Protein AF-A0A975INL5-F1 (afdb_monomer_lite)

Organism: NCBI:txid2781962

Secondary structure (DSSP, 8-state):
--SHHHHHHHHHHHHHHHHTT---GGGSHHHHHHHHHHTSTT-HHHHHHHHHHHHHHHTPPPPPHHHHHHHHHHHHH-TTS-TTTSTT-S--------HHHHHHHHHHHHHHHHHHHHHHHHHHHHHHHHHHHHHHT-

Foldseek 3Di:
DDCVLLLLLLLLLLLLLVLVPPPDPCSPNVNSVCCCVPPVVQQLLVSLVSSQVSCVSVVHDRQDPLLSVLSRVVCVQCVPVCLVVDPPSGPPDDDPDPVVVSVVSVVSSVVSSVVSSVVSVVSSVVSVVVVVVVVVVD

pLDDT: mean 85.45, std 9.79, range [49.81, 96.0]

Sequence (138 aa):
MSEEPVKAAIHEGAAARRERGDGDPGLAYATVEASLKKKLRHDMASLLELLNEHLDALGGEKLSDRTQLVLGLVSETDPSGNGFRFPGQLPNVHVSVDFTRLAADLDSAYVELAGATDYLDALCDMERDRRAEQESWM

Structure (mmCIF, N/CA/C/O backbone):
data_AF-A0A975INL5-F1
#
_entry.id   AF-A0A975INL5-F1
#
loop_
_atom_site.group_PDB
_atom_site.id
_atom_site.type_symbol
_atom_site.label_atom_id
_atom_site.label_alt_id
_atom_site.label_comp_id
_atom_site.label_asym_id
_atom_site.label_entity_id
_atom_site.label_seq_id
_atom_site.pdbx_PDB_ins_code
_atom_site.Cartn_x
_atom_site.Cartn_y
_atom_site.Cartn_z
_atom_site.occupancy
_atom_site.B_iso_or_equiv
_atom_site.auth_seq_id
_atom_site.auth_comp_id
_atom_site.auth_asym_id
_atom_site.auth_atom_id
_atom_site.pdbx_PDB_model_num
ATOM 1 N N . MET A 1 1 ? -1.899 0.794 15.234 1.00 56.94 1 MET A N 1
ATOM 2 C CA . MET A 1 1 ? -1.016 0.154 14.232 1.00 56.94 1 MET A CA 1
ATOM 3 C C . MET A 1 1 ? -0.180 1.264 13.605 1.00 56.94 1 MET A C 1
ATOM 5 O O . MET A 1 1 ? -0.718 2.352 13.468 1.00 56.94 1 MET A O 1
ATOM 9 N N . SER A 1 2 ? 1.116 1.067 13.344 1.00 67.12 2 SER A N 1
ATOM 10 C CA . SER A 1 2 ? 1.937 2.120 12.717 1.00 67.12 2 SER A CA 1
ATOM 11 C C . SER A 1 2 ? 1.630 2.192 11.219 1.00 67.12 2 SER A C 1
ATOM 13 O O . SER A 1 2 ? 1.425 1.148 10.612 1.00 67.12 2 SER A O 1
ATOM 15 N N . GLU A 1 3 ? 1.616 3.386 10.628 1.00 79.81 3 GLU A N 1
ATOM 16 C CA . GLU A 1 3 ? 1.512 3.584 9.169 1.00 79.81 3 GLU A CA 1
ATOM 17 C C . GLU A 1 3 ? 2.831 3.273 8.443 1.00 79.81 3 GLU A C 1
ATOM 19 O O . GLU A 1 3 ? 2.848 3.108 7.226 1.00 79.81 3 GLU A O 1
ATOM 24 N N . GLU A 1 4 ? 3.944 3.206 9.182 1.00 81.88 4 GLU A N 1
ATOM 25 C CA . GLU A 1 4 ? 5.291 2.998 8.634 1.00 81.88 4 GLU A CA 1
ATOM 26 C C . GLU A 1 4 ? 5.418 1.750 7.740 1.00 81.88 4 GLU A C 1
ATOM 28 O O . GLU A 1 4 ? 5.988 1.880 6.660 1.00 81.88 4 GLU A O 1
ATOM 33 N N . PRO A 1 5 ? 4.856 0.573 8.089 1.00 84.19 5 PRO A N 1
ATOM 34 C CA . PRO A 1 5 ? 4.922 -0.599 7.215 1.00 84.19 5 PRO A CA 1
ATOM 35 C C . PRO A 1 5 ? 4.209 -0.384 5.874 1.00 84.19 5 PRO A C 1
ATOM 37 O O . PRO A 1 5 ? 4.725 -0.781 4.837 1.00 84.19 5 PRO A O 1
ATOM 40 N N . VAL A 1 6 ? 3.061 0.307 5.870 1.00 89.00 6 VAL A N 1
ATOM 41 C CA . VAL A 1 6 ? 2.315 0.612 4.635 1.00 89.00 6 VAL A CA 1
ATOM 42 C C . VAL A 1 6 ? 3.113 1.584 3.764 1.00 89.00 6 VAL A C 1
ATOM 44 O O . VAL A 1 6 ? 3.224 1.394 2.556 1.00 89.00 6 VAL A O 1
ATOM 47 N N . LYS A 1 7 ? 3.724 2.605 4.376 1.00 91.25 7 LYS A N 1
ATOM 48 C CA . LYS A 1 7 ? 4.592 3.567 3.677 1.00 91.25 7 LYS A CA 1
ATOM 49 C C . LYS A 1 7 ? 5.822 2.886 3.074 1.00 91.25 7 LYS A C 1
ATOM 51 O O . LYS A 1 7 ? 6.177 3.190 1.938 1.00 91.25 7 LYS A O 1
ATOM 56 N N . ALA A 1 8 ? 6.435 1.948 3.796 1.00 89.88 8 ALA A N 1
ATOM 57 C CA . ALA A 1 8 ? 7.537 1.138 3.285 1.00 89.88 8 ALA A CA 1
ATOM 58 C C . ALA A 1 8 ? 7.097 0.278 2.087 1.00 89.88 8 ALA A C 1
ATOM 60 O O . ALA A 1 8 ? 7.728 0.339 1.036 1.00 89.88 8 ALA A O 1
ATOM 61 N N . ALA A 1 9 ? 5.961 -0.419 2.188 1.00 92.00 9 ALA A N 1
ATOM 62 C CA . ALA A 1 9 ? 5.418 -1.214 1.086 1.00 92.00 9 ALA A CA 1
ATOM 63 C C . ALA A 1 9 ? 5.121 -0.366 -0.169 1.00 92.00 9 ALA A C 1
ATOM 65 O O . ALA A 1 9 ? 5.403 -0.788 -1.287 1.00 92.00 9 ALA A O 1
ATOM 66 N N . ILE A 1 10 ? 4.619 0.865 -0.006 1.00 94.75 10 ILE A N 1
ATOM 67 C CA . ILE A 1 10 ? 4.424 1.807 -1.124 1.00 94.75 10 ILE A CA 1
ATOM 68 C C . ILE A 1 10 ? 5.760 2.162 -1.795 1.00 94.75 10 ILE A C 1
ATOM 70 O O . ILE A 1 10 ? 5.836 2.223 -3.023 1.00 94.75 10 ILE A O 1
ATOM 74 N N . HIS A 1 11 ? 6.823 2.380 -1.015 1.00 94.25 11 HIS A N 1
ATOM 75 C CA . HIS A 1 11 ? 8.153 2.632 -1.571 1.00 94.25 11 HIS A CA 1
ATOM 76 C C . HIS A 1 11 ? 8.666 1.457 -2.404 1.00 94.25 11 HIS A C 1
ATOM 78 O O . HIS A 1 11 ? 9.142 1.677 -3.520 1.00 94.25 11 HIS A O 1
ATOM 84 N N . GLU A 1 12 ? 8.527 0.234 -1.898 1.00 92.81 12 GLU A N 1
ATOM 85 C CA . GLU A 1 12 ? 8.968 -0.969 -2.608 1.00 92.81 12 GLU A CA 1
ATOM 86 C C . GLU A 1 12 ? 8.125 -1.227 -3.859 1.00 92.81 12 GLU A C 1
ATOM 88 O O . GLU A 1 12 ? 8.667 -1.473 -4.936 1.00 92.81 12 GLU A O 1
ATOM 93 N N . GLY A 1 13 ? 6.806 -1.032 -3.785 1.00 93.88 13 GLY A N 1
ATOM 94 C CA . GLY A 1 13 ? 5.928 -1.116 -4.952 1.00 93.88 13 GLY A CA 1
ATOM 95 C C . GLY A 1 13 ? 6.266 -0.089 -6.036 1.00 93.88 13 GLY A C 1
ATOM 96 O O . GLY A 1 13 ? 6.264 -0.407 -7.229 1.00 93.88 13 GLY A O 1
ATOM 97 N N . ALA A 1 14 ? 6.606 1.145 -5.657 1.00 95.38 14 ALA A N 1
ATOM 98 C CA . ALA A 1 14 ? 7.062 2.153 -6.608 1.00 95.38 14 ALA A CA 1
ATOM 99 C C . ALA A 1 14 ? 8.423 1.794 -7.228 1.00 95.38 14 ALA A C 1
ATOM 101 O O . ALA A 1 14 ? 8.607 1.962 -8.437 1.00 95.38 14 ALA A O 1
ATOM 102 N N . ALA A 1 15 ? 9.359 1.275 -6.430 1.00 93.00 15 ALA A N 1
ATOM 103 C CA . ALA A 1 15 ? 10.665 0.830 -6.906 1.00 93.00 15 ALA A CA 1
ATOM 104 C C . ALA A 1 15 ? 10.538 -0.340 -7.895 1.00 93.00 15 ALA A C 1
ATOM 106 O O . ALA A 1 15 ? 11.040 -0.242 -9.016 1.00 93.00 15 ALA A O 1
ATOM 107 N N . ALA A 1 16 ? 9.786 -1.384 -7.544 1.00 91.69 16 ALA A N 1
ATOM 108 C CA . ALA A 1 16 ? 9.565 -2.551 -8.395 1.00 91.69 16 ALA A CA 1
ATOM 109 C C . ALA A 1 16 ? 8.925 -2.179 -9.746 1.00 91.69 16 ALA A C 1
ATOM 111 O O . ALA A 1 16 ? 9.352 -2.663 -10.797 1.00 91.69 16 ALA A O 1
ATOM 112 N N . ARG A 1 17 ? 7.948 -1.258 -9.759 1.00 93.88 17 ARG A N 1
ATOM 113 C CA . ARG A 1 17 ? 7.350 -0.756 -11.013 1.00 93.88 17 ARG A CA 1
ATOM 114 C C . ARG A 1 17 ? 8.386 -0.086 -11.913 1.00 93.88 17 ARG A C 1
ATOM 116 O O . ARG A 1 17 ? 8.398 -0.326 -13.120 1.00 93.88 17 ARG A O 1
ATOM 123 N N . ARG A 1 18 ? 9.281 0.719 -11.335 1.00 93.25 18 ARG A N 1
ATOM 124 C CA . ARG A 1 18 ? 10.356 1.382 -12.090 1.00 93.25 18 ARG A CA 1
ATOM 125 C C . ARG A 1 18 ? 11.348 0.384 -12.673 1.00 93.25 18 ARG A C 1
ATOM 127 O O . ARG A 1 18 ? 11.736 0.550 -13.825 1.00 93.25 18 ARG A O 1
ATOM 134 N N . GLU A 1 19 ? 11.728 -0.650 -11.926 1.00 89.75 19 GLU A N 1
ATOM 135 C CA . GLU A 1 19 ? 12.637 -1.691 -12.433 1.00 89.75 19 GLU A CA 1
ATOM 136 C C . GLU A 1 19 ? 12.003 -2.530 -13.563 1.00 89.75 19 GLU A C 1
ATOM 138 O O . GLU A 1 19 ? 12.696 -2.980 -14.480 1.00 89.75 19 GLU A O 1
ATOM 143 N N . ARG A 1 20 ? 10.667 -2.641 -13.594 1.00 89.69 20 ARG A N 1
ATOM 144 C CA . ARG A 1 20 ? 9.908 -3.181 -14.740 1.00 89.69 20 ARG A CA 1
ATOM 145 C C . ARG A 1 20 ? 9.797 -2.236 -15.941 1.00 89.69 20 ARG A C 1
ATOM 147 O O . ARG A 1 20 ? 9.219 -2.609 -16.961 1.00 89.69 20 ARG A O 1
ATOM 154 N N . GLY A 1 21 ? 10.357 -1.033 -15.848 1.00 88.94 21 GLY A N 1
ATOM 155 C CA . GLY A 1 21 ? 10.363 -0.050 -16.927 1.00 88.94 21 GLY A CA 1
ATOM 156 C C . GLY A 1 21 ? 9.170 0.906 -16.924 1.00 88.94 21 GLY A C 1
ATOM 157 O O . GLY A 1 21 ? 8.954 1.584 -17.930 1.00 88.94 21 GLY A O 1
ATOM 158 N N . ASP A 1 22 ? 8.409 1.000 -15.827 1.00 91.88 22 ASP A N 1
ATOM 159 C CA . ASP A 1 22 ? 7.412 2.061 -15.672 1.00 91.88 22 ASP A CA 1
ATOM 160 C C . ASP A 1 22 ? 8.118 3.427 -15.594 1.00 91.88 22 ASP A C 1
ATOM 162 O O . ASP A 1 22 ? 8.854 3.739 -14.651 1.00 91.88 22 ASP A O 1
ATOM 166 N N . GLY A 1 23 ? 7.923 4.226 -16.645 1.00 90.44 23 GLY A N 1
ATOM 167 C CA . GLY A 1 23 ? 8.565 5.522 -16.836 1.00 90.44 23 GLY A CA 1
ATOM 168 C C . GLY A 1 23 ? 7.898 6.677 -16.092 1.00 90.44 23 GLY A C 1
ATOM 169 O O . GLY A 1 23 ? 8.340 7.815 -16.263 1.00 90.44 23 GLY A O 1
ATOM 170 N N . ASP A 1 24 ? 6.850 6.426 -15.300 1.00 93.06 24 ASP A N 1
ATOM 171 C CA . ASP A 1 24 ? 6.147 7.471 -14.561 1.00 93.06 24 ASP A CA 1
ATOM 172 C C . ASP A 1 24 ? 7.095 8.213 -13.581 1.00 93.06 24 ASP A C 1
ATOM 174 O O . ASP A 1 24 ? 7.658 7.613 -12.651 1.00 93.06 24 ASP A O 1
ATOM 178 N N . PRO A 1 25 ? 7.286 9.543 -13.741 1.00 91.69 25 PRO A N 1
ATOM 179 C CA . PRO A 1 25 ? 8.050 10.362 -12.798 1.00 91.69 25 PRO A CA 1
ATOM 180 C C . PRO A 1 25 ? 7.479 10.355 -11.370 1.00 91.69 25 PRO A C 1
ATOM 182 O O . PRO A 1 25 ? 8.215 10.619 -10.413 1.00 91.69 25 PRO A O 1
ATOM 185 N N . GLY A 1 26 ? 6.184 10.053 -11.222 1.00 92.19 26 GLY A N 1
ATOM 186 C CA . GLY A 1 26 ? 5.479 9.899 -9.951 1.00 92.19 26 GLY A CA 1
ATOM 187 C C . GLY A 1 26 ? 6.067 8.814 -9.052 1.00 92.19 26 GLY A C 1
ATOM 188 O O . GLY A 1 26 ? 6.049 8.955 -7.831 1.00 92.19 26 GLY A O 1
ATOM 189 N N . LEU A 1 27 ? 6.679 7.789 -9.648 1.00 93.25 27 LEU A N 1
ATOM 190 C CA . LEU A 1 27 ? 7.260 6.650 -8.937 1.00 93.25 27 LEU A CA 1
ATOM 191 C C . LEU A 1 27 ? 8.656 6.927 -8.373 1.00 93.25 27 LEU A C 1
ATOM 193 O O . LEU A 1 27 ? 9.208 6.102 -7.646 1.00 93.25 27 LEU A O 1
ATOM 197 N N . ALA A 1 28 ? 9.284 8.051 -8.732 1.00 93.81 28 ALA A N 1
ATOM 198 C CA . ALA A 1 28 ? 10.600 8.382 -8.204 1.00 93.81 28 ALA A CA 1
ATOM 199 C C . ALA A 1 28 ? 10.541 8.503 -6.674 1.00 93.81 28 ALA A C 1
ATOM 201 O O . ALA A 1 28 ? 9.650 9.165 -6.141 1.00 93.81 28 ALA A O 1
ATOM 202 N N . TYR A 1 29 ? 11.527 7.931 -5.974 1.00 91.94 29 TYR A N 1
ATOM 203 C CA . TY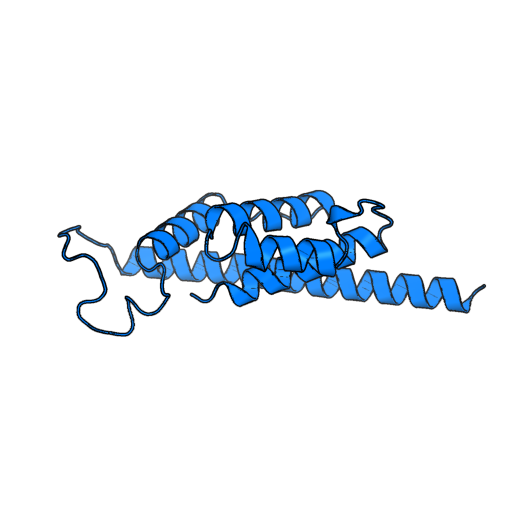R A 1 29 ? 11.553 7.872 -4.506 1.00 91.94 29 TYR A CA 1
ATOM 204 C C . TYR A 1 29 ? 11.236 9.221 -3.845 1.00 91.94 29 TYR A C 1
ATOM 206 O O . TYR A 1 29 ? 10.395 9.298 -2.958 1.00 91.94 29 TYR A O 1
ATOM 214 N N . ALA A 1 30 ? 11.856 10.307 -4.321 1.00 91.88 30 ALA A N 1
ATOM 215 C CA . ALA A 1 30 ? 11.628 11.651 -3.793 1.00 91.88 30 ALA A CA 1
ATOM 216 C C . ALA A 1 30 ? 10.184 12.153 -3.994 1.00 91.88 30 ALA A C 1
ATOM 218 O O . ALA A 1 30 ? 9.667 12.880 -3.146 1.00 91.88 30 ALA A O 1
ATOM 219 N N . THR A 1 31 ? 9.530 11.774 -5.094 1.00 92.56 31 THR A N 1
ATOM 220 C CA . THR A 1 31 ? 8.137 12.138 -5.396 1.00 92.56 31 THR A CA 1
ATOM 221 C C . THR A 1 31 ? 7.161 11.351 -4.526 1.00 92.56 31 THR A C 1
ATOM 223 O O . THR A 1 31 ? 6.230 11.939 -3.963 1.00 92.56 31 THR A O 1
ATOM 226 N N . VAL A 1 32 ? 7.408 10.048 -4.362 1.00 92.38 32 VAL A N 1
ATOM 227 C CA . VAL A 1 32 ? 6.644 9.171 -3.463 1.00 92.38 32 VAL A CA 1
ATOM 228 C C . VAL A 1 32 ? 6.771 9.674 -2.028 1.00 92.38 32 VAL A C 1
ATOM 230 O O . VAL A 1 32 ? 5.771 10.005 -1.399 1.00 92.38 32 VAL A O 1
ATOM 233 N N . GLU A 1 33 ? 7.999 9.885 -1.554 1.00 92.56 33 GLU A N 1
ATOM 234 C CA . GLU A 1 33 ? 8.293 10.383 -0.208 1.00 92.56 33 GLU A CA 1
ATOM 235 C C . GLU A 1 33 ? 7.640 11.750 0.063 1.00 92.56 33 GLU A C 1
ATOM 237 O O . GLU A 1 33 ? 7.051 11.996 1.119 1.00 92.56 33 GLU A O 1
ATOM 242 N N . ALA A 1 34 ? 7.688 12.664 -0.912 1.00 90.00 34 ALA A N 1
ATOM 243 C CA . ALA A 1 34 ? 7.017 13.955 -0.797 1.00 90.00 34 ALA A CA 1
ATOM 244 C C . ALA A 1 34 ? 5.492 13.806 -0.684 1.00 90.00 34 ALA A C 1
ATOM 246 O O . ALA A 1 34 ? 4.863 14.553 0.072 1.00 90.00 34 ALA A O 1
ATOM 247 N N . SER A 1 35 ? 4.899 12.854 -1.406 1.00 87.25 35 SER A N 1
ATOM 248 C CA . SER A 1 35 ? 3.461 12.575 -1.366 1.00 87.25 35 SER A CA 1
ATOM 249 C C . SER A 1 35 ? 3.052 11.940 -0.036 1.00 87.25 35 SER A C 1
ATOM 251 O O . SER A 1 35 ? 2.119 12.436 0.602 1.00 87.25 35 SER A O 1
ATOM 253 N N . LEU A 1 36 ? 3.809 10.952 0.450 1.00 88.50 36 LEU A N 1
ATOM 254 C CA . LEU A 1 36 ? 3.588 10.305 1.746 1.00 88.50 36 LEU A CA 1
ATOM 255 C C . LEU A 1 36 ? 3.697 11.299 2.908 1.00 88.50 36 LEU A C 1
ATOM 257 O O . LEU A 1 36 ? 2.866 11.296 3.813 1.00 88.50 36 LEU A O 1
ATOM 261 N N . LYS A 1 37 ? 4.671 12.216 2.867 1.00 85.44 37 LYS A N 1
ATOM 262 C CA . LYS A 1 37 ? 4.878 13.206 3.937 1.00 85.44 37 LYS A CA 1
ATOM 263 C C . LYS A 1 37 ? 3.900 14.377 3.918 1.00 85.44 37 LYS A C 1
ATOM 265 O O . LYS A 1 37 ? 3.591 14.912 4.983 1.00 85.44 37 LYS A O 1
ATOM 270 N N . LYS A 1 38 ? 3.466 14.836 2.738 1.00 78.75 38 LYS A N 1
ATOM 271 C CA . LYS A 1 38 ? 2.671 16.076 2.606 1.00 78.75 38 LYS A CA 1
ATOM 272 C C . LYS A 1 38 ? 1.192 15.844 2.344 1.00 78.75 38 LYS A C 1
ATOM 274 O O . LYS A 1 38 ? 0.388 16.630 2.831 1.00 78.75 38 LYS A O 1
ATOM 279 N N . LYS A 1 39 ? 0.845 14.834 1.546 1.00 73.81 39 LYS A N 1
ATOM 280 C CA . LYS A 1 39 ? -0.535 14.596 1.105 1.00 73.81 39 LYS A CA 1
ATOM 281 C C . LYS A 1 39 ? -1.209 13.494 1.913 1.00 73.81 39 LYS A C 1
ATOM 283 O O . LYS A 1 39 ? -2.358 13.659 2.288 1.00 73.81 39 LYS A O 1
ATOM 288 N N . LEU A 1 40 ? -0.477 12.422 2.220 1.00 74.56 40 LEU A N 1
ATOM 289 C CA . LEU A 1 40 ? -1.040 11.176 2.760 1.00 74.56 40 LEU A CA 1
ATOM 290 C C . LEU A 1 40 ? -0.660 10.917 4.225 1.00 74.56 40 LEU A C 1
ATOM 292 O O . LEU A 1 40 ? -0.767 9.796 4.710 1.00 74.56 40 LEU A O 1
ATOM 296 N N . ARG A 1 41 ? -0.172 11.948 4.930 1.00 69.50 41 ARG A N 1
ATOM 297 C CA . ARG A 1 41 ? 0.630 11.806 6.156 1.00 69.50 41 ARG A CA 1
ATOM 298 C C . ARG A 1 41 ? -0.001 10.924 7.235 1.00 69.50 41 ARG A C 1
ATOM 300 O O . ARG A 1 41 ? 0.777 10.266 7.912 1.00 69.50 41 ARG A O 1
ATOM 307 N N . HIS A 1 42 ? -1.331 10.949 7.365 1.00 74.38 42 HIS A N 1
ATOM 308 C CA . HIS A 1 42 ? -2.119 10.192 8.349 1.00 74.38 42 HIS A CA 1
ATOM 309 C C . HIS A 1 42 ? -3.445 9.665 7.784 1.00 74.38 42 HIS A C 1
ATOM 311 O O . HIS A 1 42 ? -4.403 9.445 8.520 1.00 74.38 42 HIS A O 1
ATOM 317 N N . ASP A 1 43 ? -3.537 9.545 6.460 1.00 84.12 43 ASP A N 1
ATOM 318 C CA . ASP A 1 43 ? -4.755 9.082 5.803 1.00 84.12 43 ASP A CA 1
ATOM 319 C C . ASP A 1 43 ? -4.578 7.619 5.403 1.00 84.12 43 ASP A C 1
ATOM 321 O O . ASP A 1 43 ? -4.085 7.312 4.316 1.00 84.12 43 ASP A O 1
ATOM 325 N N . MET A 1 44 ? -4.936 6.715 6.318 1.00 86.94 44 MET A N 1
ATOM 326 C CA . MET A 1 44 ? -4.806 5.276 6.094 1.00 86.94 44 MET A CA 1
ATOM 327 C C . MET A 1 44 ? -5.596 4.814 4.865 1.00 86.94 44 MET A C 1
ATOM 329 O O . MET A 1 44 ? -5.105 3.965 4.131 1.00 86.94 44 MET A O 1
ATOM 333 N N . ALA A 1 45 ? -6.775 5.382 4.599 1.00 86.31 45 ALA A N 1
ATOM 334 C CA . ALA A 1 45 ? -7.575 4.995 3.439 1.00 86.31 45 ALA A CA 1
ATOM 335 C C . ALA A 1 45 ? -6.828 5.310 2.136 1.00 86.31 45 ALA A C 1
ATOM 337 O O . ALA A 1 45 ? -6.626 4.420 1.311 1.00 86.31 45 ALA A O 1
ATOM 338 N N . SER A 1 46 ? -6.319 6.536 2.009 1.00 88.94 46 SER A N 1
ATOM 339 C CA . SER A 1 46 ? -5.548 6.937 0.830 1.00 88.94 46 SER A CA 1
ATOM 340 C C . SER A 1 46 ? -4.203 6.197 0.712 1.00 88.94 46 SER A C 1
ATOM 342 O O . SER A 1 46 ? -3.723 5.952 -0.393 1.00 88.94 46 SER A O 1
ATOM 344 N N . LEU A 1 47 ? -3.573 5.817 1.833 1.00 91.31 47 LEU A N 1
ATOM 345 C CA . LEU A 1 47 ? -2.362 4.984 1.819 1.00 91.31 47 LEU A CA 1
ATOM 346 C C . LEU A 1 47 ? -2.649 3.567 1.299 1.00 91.31 47 LEU A C 1
ATOM 348 O O . LEU A 1 47 ? -1.876 3.041 0.501 1.00 91.31 47 LEU A O 1
ATOM 352 N N . LEU A 1 48 ? -3.750 2.950 1.732 1.00 92.38 48 LEU A N 1
ATOM 353 C CA . LEU A 1 48 ? -4.140 1.610 1.290 1.00 92.38 48 LEU A CA 1
ATOM 354 C C . LEU A 1 48 ? -4.588 1.597 -0.176 1.00 92.38 48 LEU A C 1
ATOM 356 O O . LEU A 1 48 ? -4.279 0.645 -0.889 1.00 92.38 48 LEU A O 1
ATOM 360 N N . GLU A 1 49 ? -5.254 2.657 -0.641 1.00 92.94 49 GLU A N 1
ATOM 361 C CA . GLU A 1 49 ? -5.585 2.838 -2.058 1.00 92.94 49 GLU A CA 1
ATOM 362 C C . GLU A 1 49 ? -4.313 2.881 -2.911 1.00 92.94 49 GLU A C 1
ATOM 364 O O . GLU A 1 49 ? -4.167 2.081 -3.835 1.00 92.94 49 GLU A O 1
ATOM 369 N N . LEU A 1 50 ? -3.339 3.717 -2.535 1.00 93.62 50 LEU A N 1
ATOM 370 C CA . LEU A 1 50 ? -2.062 3.807 -3.243 1.00 93.62 50 LEU A CA 1
ATOM 371 C C . LEU A 1 50 ? -1.282 2.481 -3.217 1.00 93.62 50 LEU A C 1
ATOM 373 O O . LEU A 1 50 ? -0.696 2.081 -4.222 1.00 93.62 50 LEU A O 1
ATOM 377 N N . LEU A 1 51 ? -1.285 1.759 -2.092 1.00 94.75 51 LEU A N 1
ATOM 378 C CA . LEU A 1 51 ? -0.676 0.428 -2.021 1.00 94.75 51 LEU A CA 1
ATOM 379 C C . LEU A 1 51 ? -1.358 -0.557 -2.986 1.00 94.75 51 LEU A C 1
ATOM 381 O O . LEU A 1 51 ? -0.676 -1.278 -3.715 1.00 94.75 51 LEU A O 1
ATOM 385 N N . ASN A 1 52 ? -2.691 -0.558 -3.041 1.00 96.00 52 ASN A N 1
ATOM 386 C CA . ASN A 1 52 ? -3.451 -1.384 -3.976 1.00 96.00 52 ASN A CA 1
ATOM 387 C C . ASN A 1 52 ? -3.176 -1.023 -5.441 1.00 96.00 52 ASN A C 1
ATOM 389 O O . ASN A 1 52 ? -3.141 -1.927 -6.273 1.00 96.00 52 ASN A O 1
ATOM 393 N N . GLU A 1 53 ? -2.945 0.250 -5.773 1.00 95.44 53 GLU A N 1
ATOM 394 C CA . GLU A 1 53 ? -2.514 0.657 -7.118 1.00 95.44 53 GLU A CA 1
ATOM 395 C C . GLU A 1 53 ? -1.164 0.033 -7.497 1.00 95.44 53 GLU A C 1
ATOM 397 O O . GLU A 1 53 ? -0.982 -0.421 -8.629 1.00 95.44 53 GLU A O 1
ATOM 402 N N . HIS A 1 54 ? -0.210 -0.019 -6.561 1.00 95.56 54 HIS A N 1
ATOM 403 C CA . HIS A 1 54 ? 1.076 -0.675 -6.798 1.00 95.56 54 HIS A CA 1
ATOM 404 C C . HIS A 1 54 ? 0.930 -2.189 -6.965 1.00 95.56 54 HIS A C 1
ATOM 406 O O . HIS A 1 54 ? 1.503 -2.739 -7.905 1.00 95.56 54 HIS A O 1
ATOM 412 N N . LEU A 1 55 ? 0.148 -2.846 -6.103 1.00 95.38 55 LEU A N 1
ATOM 413 C CA . LEU A 1 55 ? -0.129 -4.281 -6.208 1.00 95.38 55 LEU A CA 1
ATOM 414 C C . LEU A 1 55 ? -0.773 -4.616 -7.560 1.00 95.38 55 LEU A C 1
ATOM 416 O O . LEU A 1 55 ? -0.269 -5.480 -8.272 1.00 95.38 55 LEU A O 1
ATOM 420 N N . ASP A 1 56 ? -1.798 -3.867 -7.972 1.00 95.19 56 ASP A N 1
ATOM 421 C CA . ASP A 1 56 ? -2.492 -4.053 -9.255 1.00 95.19 56 ASP A CA 1
ATOM 422 C C . ASP A 1 56 ? -1.547 -3.9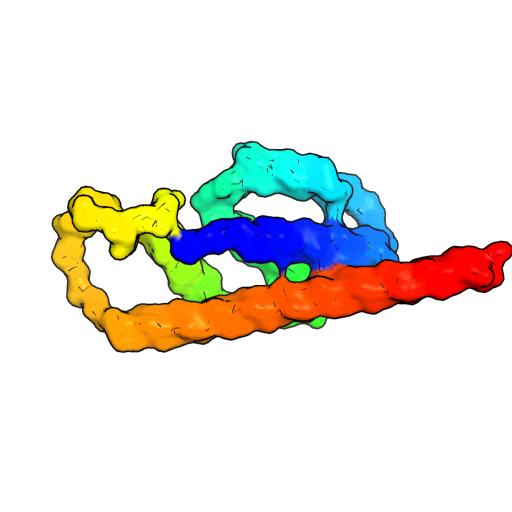01 -10.451 1.00 95.19 56 ASP A C 1
ATOM 424 O O . ASP A 1 56 ? -1.482 -4.763 -11.327 1.00 95.19 56 ASP A O 1
ATOM 428 N N . ALA A 1 57 ? -0.750 -2.827 -10.461 1.00 94.25 57 ALA A N 1
ATOM 429 C CA . ALA A 1 57 ? 0.207 -2.551 -11.529 1.00 94.25 57 ALA A CA 1
ATOM 430 C C . ALA A 1 57 ? 1.299 -3.629 -11.643 1.00 94.25 57 ALA A C 1
ATOM 432 O O . ALA A 1 57 ? 1.872 -3.830 -12.716 1.00 94.25 57 ALA A O 1
ATOM 433 N N . LEU A 1 58 ? 1.597 -4.325 -10.544 1.00 93.31 58 LEU A N 1
ATOM 434 C CA . LEU A 1 58 ? 2.585 -5.400 -10.494 1.00 93.31 58 LEU A CA 1
ATOM 435 C C . LEU A 1 58 ? 1.975 -6.794 -10.718 1.00 93.31 58 LEU A C 1
ATOM 437 O O . LEU A 1 58 ? 2.731 -7.756 -10.888 1.00 93.31 58 LEU A O 1
ATOM 441 N N . GLY A 1 59 ? 0.645 -6.895 -10.813 1.00 92.44 59 GLY A N 1
ATOM 442 C CA . GLY A 1 59 ? -0.090 -8.154 -10.948 1.00 92.44 59 GLY A CA 1
ATOM 443 C C . GLY A 1 59 ? -0.246 -8.923 -9.632 1.00 92.44 59 GLY A C 1
ATOM 444 O O . GLY A 1 59 ? -0.504 -10.126 -9.661 1.00 92.44 59 GLY A O 1
ATOM 445 N N . GLY A 1 60 ? -0.047 -8.251 -8.498 1.00 90.75 60 GLY A N 1
ATOM 446 C CA . GLY A 1 60 ? -0.312 -8.767 -7.161 1.00 90.75 60 GLY A CA 1
ATOM 447 C C . GLY A 1 60 ? -1.798 -8.705 -6.801 1.00 90.75 60 GLY A C 1
ATOM 448 O O . GLY A 1 60 ? -2.588 -7.987 -7.416 1.00 90.75 60 GLY A O 1
ATOM 449 N N . GLU A 1 61 ? -2.183 -9.466 -5.781 1.00 93.12 61 GLU A N 1
ATOM 450 C CA . GLU A 1 61 ? -3.540 -9.424 -5.239 1.00 93.12 61 GLU A CA 1
ATOM 451 C C . GLU A 1 61 ? -3.738 -8.155 -4.398 1.00 93.12 61 GLU A C 1
ATOM 453 O O . GLU A 1 61 ? -2.872 -7.782 -3.606 1.00 93.12 61 GLU A O 1
ATOM 458 N N . LYS A 1 62 ? -4.877 -7.480 -4.581 1.00 94.00 62 LYS A N 1
ATOM 459 C CA . LYS A 1 62 ? -5.259 -6.320 -3.766 1.00 94.00 62 LYS A CA 1
ATOM 460 C C . LYS A 1 62 ? -5.636 -6.770 -2.358 1.00 94.00 62 LYS A C 1
ATOM 462 O O . LYS A 1 62 ? -6.193 -7.849 -2.174 1.00 94.00 62 LYS A O 1
ATOM 467 N N . LEU A 1 63 ? -5.416 -5.899 -1.379 1.00 93.69 63 LEU A N 1
ATOM 468 C CA . LEU A 1 63 ? -5.925 -6.099 -0.024 1.00 93.69 63 LEU A CA 1
ATOM 469 C C . LEU A 1 63 ? -7.451 -6.218 -0.048 1.00 93.69 63 LEU A C 1
ATOM 471 O O . LEU A 1 63 ? -8.123 -5.473 -0.770 1.00 93.69 63 LEU A O 1
ATOM 475 N N . SER A 1 64 ? -8.011 -7.109 0.770 1.00 94.50 64 SER A N 1
ATOM 476 C CA . SER A 1 64 ? -9.457 -7.318 0.779 1.00 94.50 64 SER A CA 1
ATOM 477 C C . SER A 1 64 ? -10.207 -6.060 1.233 1.00 94.50 64 SER A C 1
ATOM 479 O O . SER A 1 64 ? -9.724 -5.288 2.068 1.00 94.50 64 SER A O 1
ATOM 481 N N . ASP A 1 65 ? -11.431 -5.859 0.734 1.00 92.44 65 ASP A N 1
ATOM 482 C CA . ASP A 1 65 ? -12.295 -4.746 1.165 1.00 92.44 65 ASP A CA 1
ATOM 483 C C . ASP A 1 65 ? -12.495 -4.744 2.688 1.00 92.44 65 ASP A C 1
ATOM 485 O O . ASP A 1 65 ? -12.614 -3.694 3.321 1.00 92.44 65 ASP A O 1
ATOM 489 N N . ARG A 1 66 ? -12.501 -5.937 3.300 1.00 90.62 66 ARG A N 1
ATOM 490 C CA . ARG A 1 66 ? -12.607 -6.093 4.751 1.00 90.62 66 ARG A CA 1
ATOM 491 C C . ARG A 1 66 ? -11.361 -5.575 5.462 1.00 90.62 66 ARG A C 1
ATOM 493 O O . ARG A 1 66 ? -11.513 -4.839 6.433 1.00 90.62 66 ARG A O 1
ATOM 500 N N . THR A 1 67 ? -10.165 -5.918 4.987 1.00 91.38 67 THR A N 1
ATOM 501 C CA . THR A 1 67 ? -8.899 -5.389 5.516 1.00 91.38 67 THR A CA 1
ATOM 502 C C . THR A 1 67 ? -8.851 -3.871 5.403 1.00 91.38 67 THR A C 1
ATOM 504 O O . THR A 1 67 ? -8.569 -3.191 6.390 1.00 91.38 67 THR A O 1
ATOM 5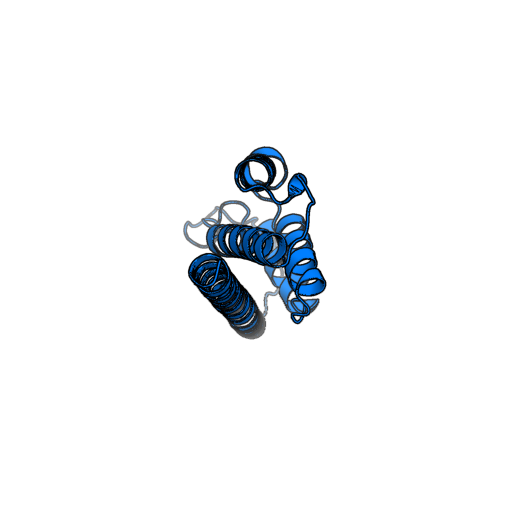07 N N . GLN A 1 68 ? -9.213 -3.328 4.238 1.00 91.19 68 GLN A N 1
ATOM 508 C CA . GLN A 1 68 ? -9.249 -1.883 4.012 1.00 91.19 68 GLN A CA 1
ATOM 509 C C . GLN A 1 68 ? -10.212 -1.178 4.977 1.00 91.19 68 GLN A C 1
ATOM 511 O O . GLN A 1 68 ? -9.839 -0.199 5.626 1.00 91.19 68 GLN A O 1
ATOM 516 N N . LEU A 1 69 ? -11.421 -1.724 5.145 1.00 89.75 69 LEU A N 1
ATOM 517 C CA . LEU A 1 69 ? -12.416 -1.205 6.079 1.00 89.75 69 LEU A CA 1
ATOM 518 C C . LEU A 1 69 ? -11.914 -1.231 7.528 1.00 89.75 69 LEU A C 1
ATOM 520 O O . LEU A 1 69 ? -12.024 -0.234 8.238 1.00 89.75 69 LEU A O 1
ATOM 524 N N . VAL A 1 70 ? -11.373 -2.363 7.982 1.00 89.31 70 VAL A N 1
ATOM 525 C CA . VAL A 1 70 ? -10.919 -2.538 9.371 1.00 89.31 70 VAL A CA 1
ATOM 526 C C . VAL A 1 70 ? -9.776 -1.578 9.691 1.00 89.31 70 VAL A C 1
ATOM 528 O O . VAL A 1 70 ? -9.818 -0.902 10.718 1.00 89.31 70 VAL A O 1
ATOM 531 N N . LEU A 1 71 ? -8.779 -1.472 8.811 1.00 87.50 71 LEU A N 1
ATOM 532 C CA . LEU A 1 71 ? -7.640 -0.574 9.007 1.00 87.50 71 LEU A CA 1
ATOM 533 C C . LEU A 1 71 ? -8.053 0.903 8.964 1.00 87.50 71 LEU A C 1
ATOM 535 O O . LEU A 1 71 ? -7.572 1.685 9.789 1.00 87.50 71 LEU A O 1
ATOM 539 N N . GLY A 1 72 ? -8.978 1.270 8.071 1.00 85.25 72 GLY A N 1
ATOM 540 C CA . GLY A 1 72 ? -9.566 2.610 8.023 1.00 85.25 72 GLY A CA 1
ATOM 541 C C . GLY A 1 72 ? -10.275 2.970 9.330 1.00 85.25 72 GLY A C 1
ATOM 542 O O . GLY A 1 72 ? -9.918 3.955 9.973 1.00 85.25 72 GLY A O 1
ATOM 543 N N . LEU A 1 73 ? -11.190 2.115 9.799 1.00 84.06 73 LEU A N 1
ATOM 544 C CA . LEU A 1 73 ? -11.926 2.331 11.053 1.00 84.06 73 LEU A CA 1
ATOM 545 C C . LEU A 1 73 ? -10.998 2.442 12.270 1.00 84.06 73 LEU A C 1
ATOM 547 O O . LEU A 1 73 ? -11.225 3.259 13.165 1.00 84.06 73 LEU A O 1
ATOM 551 N N . VAL A 1 74 ? -9.941 1.630 12.323 1.00 82.00 74 VAL A N 1
ATOM 552 C CA . VAL A 1 74 ? -8.953 1.674 13.411 1.00 82.00 74 VAL A CA 1
ATOM 553 C C . VAL A 1 74 ? -8.170 2.985 13.385 1.00 82.00 74 VAL A C 1
ATOM 555 O O . VAL A 1 74 ? -7.959 3.580 14.441 1.00 82.00 74 VAL A O 1
ATOM 558 N N . SER A 1 75 ? -7.769 3.451 12.201 1.00 80.69 75 SER A N 1
ATOM 559 C CA . SER A 1 75 ? -7.075 4.730 12.027 1.00 80.69 75 SER A CA 1
ATOM 560 C C . SER A 1 75 ? -7.962 5.923 12.390 1.00 80.69 75 SER A C 1
ATOM 562 O O . SER A 1 75 ? -7.490 6.842 13.051 1.00 80.69 75 SER A O 1
ATOM 564 N N . GLU A 1 76 ? -9.250 5.892 12.046 1.00 79.56 76 GLU A N 1
ATOM 565 C CA . GLU A 1 76 ? -10.216 6.924 12.448 1.00 79.56 76 GLU A CA 1
ATOM 566 C C . GLU A 1 76 ? -10.446 6.948 13.964 1.00 79.56 76 GLU A C 1
ATOM 568 O O . GLU A 1 76 ? -10.576 8.014 14.568 1.00 79.56 76 GLU A O 1
ATOM 573 N N . THR A 1 77 ? -10.485 5.768 14.589 1.00 77.94 77 THR A N 1
ATOM 574 C CA . THR A 1 77 ? -10.737 5.622 16.030 1.00 77.94 77 THR A CA 1
ATOM 575 C C . THR A 1 77 ? -9.524 6.024 16.870 1.00 77.94 77 THR A C 1
ATOM 577 O O . THR A 1 77 ? -9.679 6.565 17.966 1.00 77.94 77 THR A O 1
ATOM 580 N N . ASP A 1 78 ? -8.313 5.782 16.367 1.00 73.00 78 ASP A N 1
ATOM 581 C CA . ASP A 1 78 ? -7.060 6.183 17.004 1.00 73.00 78 ASP A CA 1
ATOM 582 C C . ASP A 1 78 ? -6.077 6.786 15.984 1.00 73.00 78 ASP A C 1
ATOM 584 O O . ASP A 1 78 ? -5.082 6.145 15.622 1.00 73.00 78 ASP A O 1
ATOM 588 N N . PRO A 1 79 ? -6.288 8.054 15.572 1.00 68.50 79 PRO A N 1
ATOM 589 C CA . PRO A 1 79 ? -5.430 8.724 14.590 1.00 68.50 79 PRO A CA 1
ATOM 590 C C . PRO A 1 79 ? -3.979 8.876 15.056 1.00 68.50 79 PRO A C 1
ATOM 592 O O . PRO A 1 79 ? -3.072 9.100 14.262 1.00 68.50 79 PRO A O 1
ATOM 595 N N . SER A 1 80 ? -3.750 8.795 16.370 1.00 66.81 80 SER A N 1
ATOM 596 C CA . SER A 1 80 ? -2.431 8.960 16.982 1.00 66.81 80 SER A CA 1
ATOM 597 C C . SER A 1 80 ? -1.668 7.644 17.163 1.00 66.81 80 SER A C 1
ATOM 599 O O . SER A 1 80 ? -0.482 7.670 17.496 1.00 66.81 80 SER A O 1
ATOM 601 N N . GLY A 1 81 ? -2.347 6.499 17.031 1.00 64.88 81 GLY A N 1
ATOM 602 C CA . GLY A 1 81 ? -1.831 5.175 17.394 1.00 64.88 81 GLY A CA 1
ATOM 603 C C . GLY A 1 81 ? -1.544 4.980 18.893 1.00 64.88 81 GLY A C 1
ATOM 604 O O . GLY A 1 81 ? -0.929 3.980 19.277 1.00 64.88 81 GLY A O 1
ATOM 605 N N . ASN A 1 82 ? -1.938 5.940 19.735 1.00 66.56 82 ASN A N 1
ATOM 606 C CA . ASN A 1 82 ? -1.715 5.950 21.181 1.00 66.56 82 ASN A CA 1
ATOM 607 C C . ASN A 1 82 ? -3.017 5.877 21.991 1.00 66.56 82 ASN A C 1
ATOM 609 O O . ASN A 1 82 ? -2.965 5.720 23.213 1.00 66.56 82 ASN A O 1
ATOM 613 N N . GLY A 1 83 ? -4.168 5.950 21.327 1.00 66.69 83 GLY A N 1
ATOM 614 C CA . GLY A 1 83 ? -5.505 5.879 21.902 1.00 66.69 83 GLY A CA 1
ATOM 615 C C . GLY A 1 83 ? -5.723 4.622 22.734 1.00 66.69 83 GLY A C 1
ATOM 616 O O . GLY A 1 83 ? -6.241 4.685 23.845 1.00 66.69 83 GLY A O 1
ATOM 617 N N . PHE A 1 84 ? -5.222 3.488 22.246 1.00 69.25 84 PHE A N 1
ATOM 618 C CA . PHE A 1 84 ? -5.273 2.214 22.971 1.00 69.25 84 PHE A CA 1
ATOM 619 C C . PHE A 1 84 ? -4.178 2.052 24.037 1.00 69.25 84 PHE A C 1
ATOM 621 O O . PHE A 1 84 ? -4.240 1.128 24.845 1.00 69.25 84 PHE A O 1
ATOM 628 N N . ARG A 1 85 ? -3.159 2.923 24.047 1.00 67.38 85 ARG A N 1
ATOM 629 C CA . ARG A 1 85 ? -2.019 2.848 24.978 1.00 67.38 85 ARG A CA 1
ATOM 630 C C . ARG A 1 85 ? -2.232 3.663 26.247 1.00 67.38 85 ARG A C 1
ATOM 632 O O . ARG A 1 85 ? -1.751 3.255 27.302 1.00 67.38 85 ARG A O 1
ATOM 639 N N . PHE A 1 86 ? -2.921 4.802 26.157 1.00 72.19 86 PHE A N 1
ATOM 640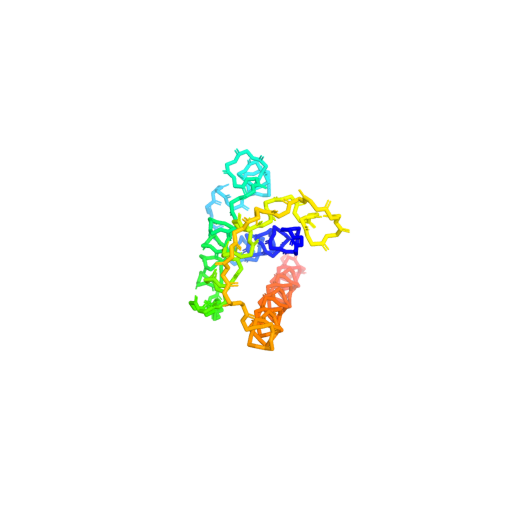 C CA . PHE A 1 86 ? -3.133 5.695 27.295 1.00 72.19 86 PHE A CA 1
ATOM 641 C C . PHE A 1 86 ? -4.627 5.873 27.599 1.00 72.19 86 PHE A C 1
ATOM 643 O O . PHE A 1 86 ? -5.404 6.193 26.698 1.00 72.19 86 PHE A O 1
ATOM 650 N N . PRO A 1 87 ? -5.051 5.713 28.866 1.00 66.38 87 PRO A N 1
ATOM 651 C CA . PRO A 1 87 ? -6.445 5.914 29.240 1.00 66.38 87 PRO A CA 1
ATOM 652 C C . PRO A 1 87 ? -6.907 7.352 28.958 1.00 66.38 87 PRO A C 1
ATOM 654 O O . PRO A 1 87 ? -6.157 8.310 29.143 1.00 66.38 87 PRO A O 1
ATOM 657 N N . GLY A 1 88 ? -8.163 7.497 28.524 1.00 69.62 88 GLY A N 1
ATOM 658 C CA . GLY A 1 88 ? -8.801 8.793 28.250 1.00 69.62 88 GLY A CA 1
ATOM 659 C C . GLY A 1 88 ? -8.545 9.385 26.859 1.00 69.62 88 GLY A C 1
ATOM 660 O O . GLY A 1 88 ? -8.997 10.494 26.600 1.00 69.62 88 GLY A O 1
ATOM 661 N N . GLN A 1 89 ? -7.840 8.674 25.975 1.00 69.94 89 GLN A N 1
ATOM 662 C CA . GLN A 1 89 ? -7.554 9.132 24.608 1.00 69.94 89 GLN A CA 1
ATOM 663 C C . GLN A 1 89 ? -8.612 8.712 23.575 1.00 69.94 89 GLN A C 1
ATOM 665 O O . GLN A 1 89 ? -8.697 9.314 22.509 1.00 69.94 89 GLN A O 1
ATOM 670 N N . LEU A 1 90 ? -9.423 7.694 23.879 1.00 68.88 90 LEU A N 1
ATOM 671 C CA . LEU A 1 90 ? -10.513 7.261 23.006 1.00 68.88 90 LEU A CA 1
ATOM 672 C C . LEU A 1 90 ? -11.805 8.026 23.331 1.00 68.88 90 LEU A C 1
ATOM 674 O O . LEU A 1 90 ? -12.088 8.264 24.511 1.00 68.88 90 LEU A O 1
ATOM 678 N N . PRO A 1 91 ? -12.611 8.391 22.318 1.00 68.31 91 PRO A N 1
ATOM 679 C CA . PRO A 1 91 ? -13.912 9.008 22.533 1.00 68.31 91 PRO A CA 1
ATOM 680 C C . PRO A 1 91 ? -14.784 8.139 23.447 1.00 68.31 91 PRO A C 1
ATOM 682 O O . PRO A 1 91 ? -14.907 6.931 23.251 1.00 68.31 91 PRO A O 1
ATOM 685 N N . ASN A 1 92 ? -15.407 8.756 24.452 1.00 64.69 92 ASN A N 1
ATOM 686 C CA . ASN A 1 92 ? -16.235 8.057 25.435 1.00 64.69 92 ASN A CA 1
ATOM 687 C C . ASN A 1 92 ? -17.645 7.811 24.861 1.00 64.69 92 ASN A C 1
ATOM 689 O O . ASN A 1 92 ? -18.627 8.418 25.286 1.00 64.69 92 ASN A O 1
ATOM 693 N N . VAL A 1 93 ? -17.721 6.987 23.815 1.00 66.31 93 VAL A N 1
ATOM 694 C CA . VAL A 1 93 ? -18.960 6.626 23.112 1.00 66.31 93 VAL A CA 1
ATOM 695 C C . VAL A 1 93 ? -19.307 5.180 23.440 1.00 66.31 93 VAL A C 1
ATOM 697 O O . VAL A 1 93 ? -18.499 4.273 23.252 1.00 66.31 93 VAL A O 1
ATOM 700 N N . HIS A 1 94 ? -20.520 4.950 23.940 1.00 49.81 94 HIS A N 1
ATOM 701 C CA . HIS A 1 94 ? -20.998 3.607 24.252 1.00 49.81 94 HIS A CA 1
ATOM 702 C C . HIS A 1 94 ? -21.452 2.896 22.975 1.00 49.81 94 HIS A C 1
ATOM 704 O O . HIS A 1 94 ? -22.586 3.061 22.530 1.00 49.81 94 HIS A O 1
ATOM 710 N N . VAL A 1 95 ? -20.567 2.079 22.412 1.00 63.59 95 VAL A N 1
ATOM 711 C CA . VAL A 1 95 ? -20.888 1.111 21.359 1.00 63.59 95 VAL A CA 1
ATOM 712 C C . VAL A 1 95 ? -20.546 -0.274 21.894 1.00 63.59 95 VAL A C 1
ATOM 714 O O . VAL A 1 95 ? -19.490 -0.469 22.494 1.00 63.59 95 VAL A O 1
ATOM 717 N N . SER A 1 96 ? -21.442 -1.248 21.726 1.00 71.69 96 SER A N 1
ATOM 718 C CA . SER A 1 96 ? -21.106 -2.642 22.010 1.00 71.69 96 SER A CA 1
ATOM 719 C C . SER A 1 96 ? -20.057 -3.104 20.995 1.00 71.69 96 SER A C 1
ATOM 721 O O . SER A 1 96 ? -20.387 -3.309 19.826 1.00 71.69 96 SER A O 1
ATOM 723 N N . VAL A 1 97 ? -18.803 -3.238 21.424 1.00 72.88 97 VAL A N 1
ATOM 724 C CA . VAL A 1 97 ? -17.716 -3.756 20.587 1.00 72.88 97 VAL A CA 1
ATOM 725 C C . VAL A 1 97 ? -17.542 -5.243 20.867 1.00 72.88 97 VAL A C 1
ATOM 727 O O . VAL A 1 97 ? -17.281 -5.647 22.000 1.00 72.88 97 VAL A O 1
ATOM 730 N N . ASP A 1 98 ? -17.674 -6.060 19.825 1.00 83.81 98 ASP A N 1
ATOM 731 C CA . ASP A 1 98 ? -17.255 -7.459 19.859 1.00 83.81 98 ASP A CA 1
ATOM 732 C C . ASP A 1 98 ? -15.731 -7.521 19.687 1.00 83.81 98 ASP A C 1
ATOM 734 O O . ASP A 1 98 ? -15.204 -7.526 18.572 1.00 83.81 98 ASP A O 1
ATOM 738 N N . PHE A 1 99 ? -15.014 -7.521 20.812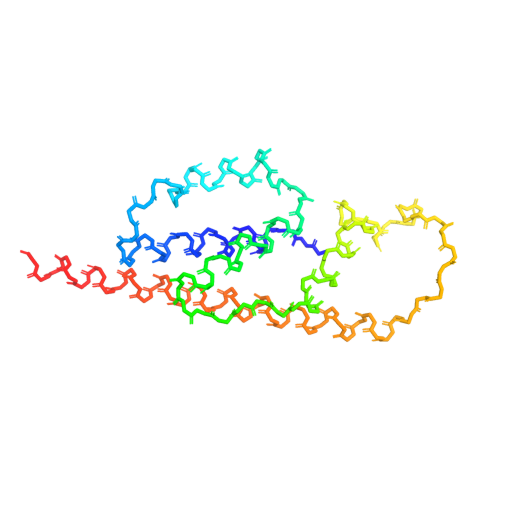 1.00 82.88 99 PHE A N 1
ATOM 739 C CA . PHE A 1 99 ? -13.551 -7.560 20.824 1.00 82.88 99 PHE A CA 1
ATOM 740 C C . PHE A 1 99 ? -12.978 -8.860 20.253 1.00 82.88 99 PHE A C 1
ATOM 742 O O . PHE A 1 99 ? -11.871 -8.841 19.722 1.00 82.88 99 PHE A O 1
ATOM 749 N N . THR A 1 100 ? -13.711 -9.975 20.326 1.00 87.12 100 THR A N 1
ATOM 750 C CA . THR A 1 100 ? -13.261 -11.251 19.756 1.00 87.12 100 THR A CA 1
ATOM 751 C C . THR A 1 100 ? -13.253 -11.173 18.238 1.00 87.12 100 THR A C 1
ATOM 753 O O . THR A 1 100 ? -12.261 -11.525 17.602 1.00 87.12 100 THR A O 1
ATOM 756 N N . ARG A 1 101 ? -14.336 -10.654 17.655 1.00 86.81 101 ARG A N 1
ATOM 757 C CA . ARG A 1 101 ? -14.416 -10.437 16.212 1.00 86.81 101 ARG A CA 1
ATOM 758 C C . ARG A 1 101 ? -13.424 -9.381 15.732 1.00 86.81 101 ARG A C 1
ATOM 760 O O . ARG A 1 101 ? -12.780 -9.594 14.712 1.00 86.81 101 ARG A O 1
ATOM 767 N N . LEU A 1 102 ? -13.271 -8.282 16.473 1.00 85.69 102 LEU A N 1
ATOM 768 C CA . LEU A 1 102 ? -12.295 -7.242 16.147 1.00 85.69 102 LEU A CA 1
ATOM 769 C C . LEU A 1 102 ? -10.860 -7.789 16.139 1.00 85.69 102 LEU A C 1
ATOM 771 O O . LEU A 1 102 ? -10.103 -7.471 15.230 1.00 85.69 102 LEU A O 1
ATOM 775 N N . ALA A 1 103 ? -10.493 -8.624 17.115 1.00 87.56 103 ALA A N 1
ATOM 776 C CA . ALA A 1 103 ? -9.176 -9.256 17.152 1.00 87.56 103 ALA A CA 1
ATOM 777 C C . ALA A 1 103 ? -8.940 -10.154 15.927 1.00 87.56 103 ALA A C 1
ATOM 779 O O . ALA A 1 103 ? -7.916 -10.020 15.270 1.00 87.56 103 ALA A O 1
ATOM 780 N N . ALA A 1 104 ? -9.914 -10.997 15.567 1.00 90.69 104 ALA A N 1
ATOM 781 C CA . ALA A 1 104 ? -9.809 -11.855 14.385 1.00 90.69 104 ALA A CA 1
ATOM 782 C C . ALA A 1 104 ? -9.689 -11.050 13.077 1.00 90.69 104 ALA A C 1
ATOM 784 O O . ALA A 1 104 ? -8.919 -11.410 12.189 1.00 90.69 104 ALA A O 1
ATOM 785 N N . ASP A 1 105 ? -10.430 -9.946 12.967 1.00 91.38 105 ASP A N 1
ATOM 786 C CA . ASP A 1 105 ? -10.365 -9.050 11.813 1.00 91.38 105 ASP A CA 1
ATOM 787 C C . ASP A 1 105 ? -9.003 -8.336 11.717 1.00 91.38 105 ASP A C 1
ATOM 789 O O . ASP A 1 105 ? -8.449 -8.215 10.625 1.00 91.38 105 ASP A O 1
ATOM 793 N N . LEU A 1 106 ? -8.440 -7.903 12.850 1.00 90.12 106 LEU A N 1
ATOM 794 C CA . LEU A 1 106 ? -7.104 -7.302 12.916 1.00 90.12 106 LEU A CA 1
ATOM 795 C C . LEU A 1 106 ? -5.995 -8.301 12.572 1.00 90.12 106 LEU A C 1
ATOM 797 O O . LEU A 1 106 ? -5.066 -7.939 11.853 1.00 90.12 106 LEU A O 1
ATOM 801 N N . ASP A 1 107 ? -6.098 -9.542 13.048 1.00 92.19 107 ASP A N 1
ATOM 802 C CA . ASP A 1 107 ? -5.141 -10.604 12.723 1.00 92.19 107 ASP A CA 1
ATOM 803 C C . ASP A 1 107 ? -5.169 -10.927 11.224 1.00 92.19 107 ASP A C 1
ATOM 805 O O . ASP A 1 107 ? -4.119 -11.017 10.589 1.00 92.19 107 ASP A O 1
ATOM 809 N N . SER A 1 108 ? -6.362 -11.033 10.628 1.00 92.88 108 SER A N 1
ATOM 810 C CA . SER A 1 108 ? -6.509 -11.251 9.183 1.00 92.88 108 SER A CA 1
ATOM 811 C C . SER A 1 108 ? -5.907 -10.099 8.375 1.00 92.88 108 SER A C 1
ATOM 813 O O . SER A 1 108 ? -5.145 -10.337 7.439 1.00 92.88 108 SER A O 1
ATOM 815 N N . ALA A 1 109 ? -6.200 -8.855 8.767 1.00 91.19 109 ALA A N 1
ATOM 816 C CA . ALA A 1 109 ? -5.646 -7.664 8.128 1.00 91.19 109 ALA A CA 1
ATOM 817 C C . ALA A 1 109 ? -4.113 -7.616 8.227 1.00 91.19 109 ALA A C 1
ATOM 819 O O . ALA A 1 109 ? -3.441 -7.233 7.270 1.00 91.19 109 ALA A O 1
ATOM 820 N N . TYR A 1 110 ? -3.551 -8.030 9.367 1.00 90.00 110 TYR A N 1
ATOM 821 C CA . TYR A 1 110 ? -2.106 -8.119 9.550 1.00 90.00 110 TYR A CA 1
ATOM 822 C C . TYR A 1 110 ? -1.471 -9.152 8.613 1.00 90.00 110 TYR A C 1
ATOM 824 O O . TYR A 1 110 ? -0.462 -8.848 7.982 1.00 90.00 110 TYR A O 1
ATOM 832 N N . VAL A 1 111 ? -2.064 -10.344 8.489 1.00 92.94 111 VAL A N 1
ATOM 833 C CA . VAL A 1 111 ? -1.556 -11.401 7.599 1.00 92.94 111 VAL A CA 1
ATOM 834 C C . VAL A 1 111 ? -1.586 -10.960 6.136 1.00 92.94 111 VAL A C 1
ATOM 836 O O . VAL A 1 111 ? -0.592 -11.140 5.436 1.00 92.94 111 VAL A O 1
ATOM 839 N N . GLU A 1 112 ? -2.682 -10.347 5.680 1.00 93.06 112 GLU A N 1
ATOM 840 C CA . GLU A 1 112 ? -2.777 -9.819 4.312 1.00 93.06 112 GLU A CA 1
ATOM 841 C C . GLU A 1 112 ? -1.724 -8.733 4.049 1.00 93.06 112 GLU A C 1
ATOM 843 O O . GLU A 1 112 ? -1.027 -8.777 3.036 1.00 93.06 112 GLU A O 1
ATOM 848 N N . LEU A 1 113 ? -1.560 -7.782 4.975 1.00 90.62 113 LEU A N 1
ATOM 849 C CA . LEU A 1 113 ? -0.596 -6.693 4.816 1.00 90.62 113 LEU A CA 1
ATOM 850 C C . LEU A 1 113 ? 0.858 -7.185 4.843 1.00 90.62 113 LEU A C 1
ATOM 852 O O . LEU A 1 113 ? 1.689 -6.693 4.076 1.00 90.62 113 LEU A O 1
ATOM 856 N N . ALA A 1 114 ? 1.166 -8.153 5.709 1.00 89.81 114 ALA A N 1
ATOM 857 C CA . ALA A 1 114 ? 2.479 -8.783 5.754 1.00 89.81 114 ALA A CA 1
ATOM 858 C C . ALA A 1 114 ? 2.768 -9.510 4.434 1.00 89.81 114 ALA A C 1
ATOM 860 O O . ALA A 1 114 ? 3.793 -9.250 3.816 1.00 89.81 114 ALA A O 1
ATOM 861 N N . GLY A 1 115 ? 1.820 -10.314 3.940 1.00 91.00 115 GLY A N 1
ATOM 862 C CA . GLY A 1 115 ? 1.963 -11.008 2.659 1.00 91.00 115 GLY A CA 1
ATOM 863 C C . GLY A 1 115 ? 2.138 -10.060 1.469 1.00 91.00 115 GLY A C 1
ATOM 864 O O . GLY A 1 115 ? 2.959 -10.324 0.594 1.00 91.00 115 GLY A O 1
ATOM 865 N N . ALA A 1 116 ? 1.421 -8.931 1.448 1.00 91.69 116 ALA A N 1
ATOM 866 C CA . ALA A 1 116 ? 1.592 -7.904 0.422 1.00 91.69 116 ALA A CA 1
ATOM 867 C C . ALA A 1 116 ? 2.987 -7.259 0.475 1.00 91.69 116 ALA A C 1
ATOM 869 O O . ALA A 1 116 ? 3.612 -7.060 -0.564 1.00 91.69 116 ALA A O 1
ATOM 870 N N . THR A 1 117 ? 3.483 -6.960 1.678 1.00 90.19 117 THR A N 1
ATOM 871 C CA . THR A 1 117 ? 4.839 -6.423 1.873 1.00 90.19 117 THR A CA 1
ATOM 872 C C . THR A 1 117 ? 5.894 -7.421 1.400 1.00 90.19 117 THR A C 1
ATOM 874 O O . THR A 1 117 ? 6.727 -7.064 0.573 1.00 90.19 117 THR A O 1
ATOM 877 N N . ASP A 1 118 ? 5.804 -8.677 1.845 1.00 91.44 118 ASP A N 1
ATOM 878 C CA . ASP A 1 118 ? 6.742 -9.743 1.477 1.00 91.44 118 ASP A CA 1
ATOM 879 C C . ASP A 1 118 ? 6.766 -9.978 -0.042 1.00 91.44 118 ASP A C 1
ATOM 881 O O . ASP A 1 118 ? 7.825 -10.179 -0.637 1.00 91.44 118 ASP A O 1
ATOM 885 N N . TYR A 1 119 ? 5.597 -9.923 -0.691 1.00 92.50 119 TYR A N 1
ATOM 886 C CA . TYR A 1 119 ? 5.485 -10.019 -2.144 1.00 92.50 119 TYR A CA 1
ATOM 887 C C . TYR A 1 119 ? 6.214 -8.874 -2.859 1.00 92.50 119 TYR A C 1
ATOM 889 O O . TYR A 1 119 ? 6.941 -9.121 -3.823 1.00 92.50 119 TYR A O 1
ATOM 897 N N . LEU A 1 120 ? 6.022 -7.630 -2.406 1.00 92.12 120 LEU A N 1
ATOM 898 C CA . LEU A 1 120 ? 6.641 -6.457 -3.023 1.00 92.12 120 LEU A CA 1
ATOM 899 C C . LEU A 1 120 ? 8.158 -6.434 -2.819 1.00 92.12 120 LEU A C 1
ATOM 901 O O . LEU A 1 120 ? 8.870 -6.154 -3.783 1.00 92.12 120 LEU A O 1
ATOM 905 N N . ASP A 1 121 ? 8.642 -6.785 -1.625 1.00 88.81 121 ASP A N 1
ATOM 906 C CA . ASP A 1 121 ? 10.077 -6.928 -1.337 1.00 88.81 121 ASP A CA 1
ATOM 907 C C . ASP A 1 121 ? 10.711 -7.974 -2.259 1.00 88.81 121 ASP A C 1
ATOM 909 O O . ASP A 1 121 ? 11.654 -7.676 -2.995 1.00 88.81 121 ASP A O 1
ATOM 913 N N . ALA A 1 122 ? 10.140 -9.185 -2.297 1.00 90.19 122 ALA A N 1
ATOM 914 C CA . ALA A 1 122 ? 10.655 -10.268 -3.128 1.00 90.19 122 ALA A CA 1
ATOM 915 C C . ALA A 1 122 ? 10.675 -9.886 -4.613 1.00 90.19 122 ALA A C 1
ATOM 917 O O . ALA A 1 122 ? 11.631 -10.190 -5.329 1.00 90.19 122 ALA A O 1
ATOM 918 N N . LEU A 1 123 ? 9.632 -9.200 -5.087 1.00 91.19 123 LEU A N 1
ATOM 919 C CA . LEU A 1 123 ? 9.569 -8.761 -6.471 1.00 91.19 123 LEU A CA 1
ATOM 920 C C . LEU A 1 123 ? 10.606 -7.675 -6.777 1.00 91.19 123 LEU A C 1
ATOM 922 O O . LEU A 1 123 ? 11.235 -7.717 -7.832 1.00 91.19 123 LEU A O 1
ATOM 926 N N . CYS A 1 124 ? 10.795 -6.717 -5.872 1.00 86.69 124 CYS A N 1
ATOM 927 C CA . CYS A 1 124 ? 11.790 -5.662 -6.020 1.00 86.69 124 CYS A CA 1
ATOM 928 C C . CYS A 1 124 ? 13.205 -6.249 -6.124 1.00 86.69 124 CYS A C 1
ATOM 930 O O . CYS A 1 124 ? 13.952 -5.895 -7.039 1.00 86.69 124 CYS A O 1
ATOM 932 N N . ASP A 1 125 ? 13.542 -7.204 -5.256 1.00 89.44 125 ASP A N 1
ATOM 933 C CA . ASP A 1 125 ? 14.833 -7.895 -5.279 1.00 89.44 125 ASP A CA 1
ATOM 934 C C . ASP A 1 125 ? 15.034 -8.696 -6.573 1.00 89.44 125 ASP A C 1
ATOM 936 O O . ASP A 1 125 ? 16.068 -8.557 -7.229 1.00 89.44 125 ASP A O 1
ATOM 940 N N . MET A 1 126 ? 14.017 -9.439 -7.023 1.00 90.69 126 MET A N 1
ATOM 941 C CA . MET A 1 126 ? 14.076 -10.166 -8.296 1.00 90.69 126 MET A CA 1
ATOM 942 C C . MET A 1 126 ? 14.335 -9.245 -9.498 1.00 90.69 126 MET A C 1
ATOM 944 O O . MET A 1 126 ? 15.090 -9.599 -10.405 1.00 90.69 126 MET A O 1
ATOM 948 N N . GLU A 1 127 ? 13.701 -8.072 -9.543 1.00 88.69 127 GLU A N 1
ATOM 949 C CA . GLU A 1 127 ? 13.883 -7.130 -10.651 1.00 88.69 127 GLU A CA 1
ATOM 950 C C . GLU A 1 127 ? 15.260 -6.447 -10.605 1.00 88.69 127 GLU A C 1
ATOM 952 O O . GLU A 1 127 ? 15.877 -6.244 -11.656 1.00 88.69 127 GLU A O 1
ATOM 957 N N . ARG A 1 128 ? 15.781 -6.152 -9.404 1.00 87.44 128 ARG A N 1
ATOM 958 C CA . ARG A 1 128 ? 17.152 -5.646 -9.212 1.00 87.44 128 ARG A CA 1
ATOM 959 C C . ARG A 1 128 ? 18.189 -6.661 -9.691 1.00 87.44 128 ARG A C 1
ATOM 961 O O . ARG A 1 128 ? 19.087 -6.285 -10.447 1.00 87.44 128 ARG A O 1
ATOM 968 N N . ASP A 1 129 ? 18.032 -7.930 -9.320 1.00 90.19 129 ASP A N 1
ATOM 969 C CA . ASP A 1 129 ? 18.916 -9.015 -9.753 1.00 90.19 129 ASP A CA 1
ATOM 970 C C . ASP A 1 129 ? 18.879 -9.180 -11.279 1.00 90.19 129 ASP A C 1
ATOM 972 O O . ASP A 1 129 ? 19.923 -9.170 -11.936 1.00 90.19 129 ASP A O 1
ATOM 976 N N . ARG A 1 130 ? 17.677 -9.215 -11.875 1.00 88.06 130 ARG A N 1
ATOM 977 C CA . ARG A 1 130 ? 17.498 -9.300 -13.335 1.00 88.06 130 ARG A CA 1
ATOM 978 C C . ARG A 1 130 ? 18.213 -8.164 -14.065 1.00 88.06 130 ARG A C 1
ATOM 980 O O . ARG A 1 130 ? 18.799 -8.374 -15.129 1.00 88.06 130 ARG A O 1
ATOM 987 N N . ARG A 1 131 ? 18.142 -6.945 -13.533 1.00 84.88 131 ARG A N 1
ATOM 988 C CA . ARG A 1 131 ? 18.808 -5.782 -14.122 1.00 84.88 131 ARG A CA 1
ATOM 989 C C . ARG A 1 131 ? 20.328 -5.863 -13.990 1.00 84.88 131 ARG A C 1
ATOM 991 O O . ARG A 1 131 ? 21.019 -5.610 -14.974 1.00 84.88 131 ARG A O 1
ATOM 998 N N . ALA A 1 132 ? 20.837 -6.239 -12.819 1.00 87.19 132 ALA A N 1
ATOM 999 C CA . ALA A 1 132 ? 22.269 -6.416 -12.591 1.00 87.19 132 ALA A CA 1
ATOM 1000 C C . ALA A 1 132 ? 22.865 -7.471 -13.537 1.00 87.19 132 ALA A C 1
ATOM 1002 O O . ALA A 1 132 ? 23.945 -7.268 -14.095 1.00 87.19 132 ALA A O 1
ATOM 1003 N N . GLU A 1 133 ? 22.136 -8.562 -13.788 1.00 88.75 133 GLU A N 1
ATOM 1004 C CA . GLU A 1 133 ? 22.516 -9.544 -14.800 1.00 88.75 133 GLU A CA 1
ATOM 1005 C C . GLU A 1 133 ? 22.576 -8.904 -16.190 1.00 88.75 133 GLU A C 1
ATOM 1007 O O . GLU A 1 133 ? 23.609 -8.991 -16.847 1.00 88.75 133 GLU A O 1
ATOM 1012 N N . GLN A 1 134 ? 21.520 -8.212 -16.632 1.00 85.44 134 GLN A N 1
ATOM 1013 C CA . GLN A 1 134 ? 21.480 -7.561 -17.950 1.00 85.44 134 GLN A CA 1
ATOM 1014 C C . GLN A 1 134 ? 22.638 -6.578 -18.169 1.00 85.44 134 GLN A C 1
ATOM 1016 O O . GLN A 1 134 ? 23.219 -6.558 -19.253 1.00 85.44 134 GLN A O 1
ATOM 1021 N N . GLU A 1 135 ? 22.996 -5.799 -17.149 1.00 85.62 135 GLU A N 1
ATOM 1022 C CA . GLU A 1 135 ? 24.129 -4.867 -17.182 1.00 85.62 135 GLU A CA 1
ATOM 1023 C C . GLU A 1 135 ? 25.488 -5.588 -17.204 1.00 85.62 135 GLU A C 1
ATOM 1025 O O . GLU A 1 135 ? 26.430 -5.081 -17.803 1.00 85.62 135 GLU A O 1
ATOM 1030 N N . SER A 1 136 ? 25.598 -6.790 -16.625 1.00 86.19 136 SER A N 1
ATOM 1031 C CA . SER A 1 136 ? 26.828 -7.595 -16.662 1.00 86.19 136 SER A CA 1
ATOM 1032 C C . SER A 1 136 ? 27.107 -8.248 -18.024 1.00 86.19 136 SER A C 1
ATOM 1034 O O . SER A 1 136 ? 28.241 -8.674 -18.259 1.00 86.19 136 SER A O 1
ATOM 1036 N N . TRP A 1 137 ? 26.100 -8.384 -18.893 1.00 71.69 137 TRP A N 1
ATOM 1037 C CA . TRP A 1 137 ? 26.230 -8.990 -20.229 1.00 71.69 137 TRP A CA 1
ATOM 1038 C C . TRP A 1 137 ? 26.389 -7.962 -21.365 1.00 71.69 137 TRP A C 1
ATOM 1040 O O . TRP A 1 137 ? 26.510 -8.368 -22.524 1.00 71.69 137 TRP A O 1
ATOM 1050 N N . MET A 1 138 ? 26.379 -6.661 -21.050 1.00 66.50 138 MET A N 1
ATOM 1051 C CA . MET A 1 138 ? 26.594 -5.548 -21.990 1.00 66.50 138 MET A CA 1
ATOM 1052 C C . MET A 1 138 ? 28.014 -4.990 -21.886 1.00 66.50 138 MET A C 1
ATOM 1054 O O . MET A 1 138 ? 28.583 -4.682 -22.958 1.00 66.50 138 MET A O 1
#

Radius of gyration: 17.59 Å; chains: 1; bounding box: 48×28×51 Å

=== Feature glossary ===
The record interleaves many kinds of information about one protein. Here is each kind framed as the question it answers.

Q: What are the backbone torsion angles?
A: φ (phi) and ψ (psi) are the two rotatable backbone dihedrals per residue: φ is the C(i-1)–N–Cα–C torsion, ψ is the N–Cα–C–N(i+1) torsion, both in degrees on (−180°, 180°]. α-helical residues cluster near (−60°, −45°); β-strand residues near (−120°, +130°). A Ramachandran plot is simply a scatter of (φ, ψ) for every residue.

Q: What is the amino-acid chain?
A: This is the polypeptide sequence — one letter per residue, N-terminus first. Length ranges from a few dozen residues for small domains to over a thousand for large multi-domain proteins.

Q: How mobile is each atom in the crystal?
A: For experimental (PDB) structures, the B-factor (temperature factor) quantifies the positional spread of each atom in the crystal — a combination of thermal vibration and static disorder — in units of Å². High B-factors mark flexible loops or poorly resolved regions; low B-factors mark the rigid, well-ordered core.

Q: Are the domains correctly placed relative to each other?
A: Predicted Aligned Error (PAE) is an AlphaFold confidence matrix: entry (i, j) is the expected error in the position of residue j, in ångströms, when the prediction is superimposed on the true structure at residue i. Low PAE within a block of residues means that block is internally rigid and well-predicted; high PAE between two blocks means their relative placement is uncertain even if each block individually is confident.

Q: How confident is the AlphaFold model at each residue?
A: pLDDT is the predicted lDDT-Cα score: AlphaFold's confidence that the local environment of each residue (all inter-atomic distances within 15 Å) is correctly placed. It is a per-residue number between 0 and 100, with higher meaning more reliable.

Q: What family and function is it annotated with?
A: Functional annotations link the protein to curated databases. InterPro entries identify conserved domains and families by matching the sequence against member-database signatures (Pfam, PROSITE, CDD, …). Gene Ontology (GO) terms describe molecular function, biological process, and cellular component in a controlled vocabulary. CATH places the structure in a hierarchical fold classification (Class/Architecture/Topology/Homologous-superfamily). The organism is the source species.

Q: How big and how compact is the whole molecule?
A: Three whole-structure scalars: the radius of gyration (RMS distance of Cα from centroid, in Å), the count of Cα–Cα contacts (pairs closer than 8 Å and separated by more than four residues in sequence — i.e. tertiary, not local, contacts), and the bounding-box dimensions. Together they distinguish compact globular folds from extended fibres or disordered chains.

Q: What known structures does this most resemble?
A: The Foldseek neighbor list gives the closest experimentally determined structures in the PDB, ranked by structural alignment. TM-score near 1 means near-identical fold; near 0.3 means only rough topology match. This is how one finds what a novel AlphaFold prediction most resembles in the solved-structure universe.

Q: Which residues are buried vs exposed?
A: SASA measures how much of the protein is reachable by solvent. It is computed by rolling a water-sized probe over the atomic surface and summing the exposed area (Å²). Per-residue SASA distinguishes core (buried, low SASA) from surface (exposed, high SASA) residues; total SASA is a whole-molecule size measure.

Q: Which residues are in helices, strands, or loops?
A: Eight-state secondary structure (DSSP): H is the canonical α-helix, G the tighter 3₁₀-helix, I the wider π-helix; E/B are β-structure, T and S are turns and bends, and '-' is everything else. DSSP derives these from the pattern of main-chain N–H···O=C hydrogen bonds, not from the sequence.

Q: Where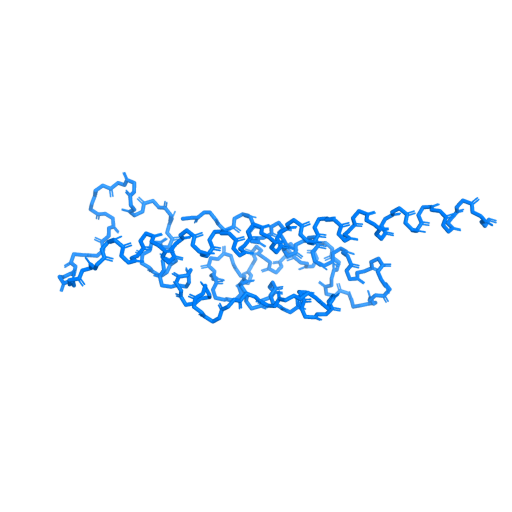 is each backbone atom in 3D?
A: Structure coordinates are given as an mmCIF _atom_site loop: one row per atom with element, residue name, chain id, sequence number, and x/y/z position in Å. Only the four main-chain atoms per residue are included here; side chains are omitted to keep the record compact.

Q: What if only a Cα trace is available?
A: Three-state secondary structure (P-SEA) collapses the eight DSSP classes into helix (a), strand (b), and coil (c). P-SEA assigns these from Cα geometry alone — distances and angles — without requiring backbone oxygens, so it works on any Cα trace.

Q: What do the rendered images show?
A: The six renders are orthographic views along the three Cartesian axes in both directions. Representation (cartoon, sticks, or surface) and color scheme (sequence-rainbow or by-chain) vary across proteins so the training set covers all the common visualization conventions.

Q: What does the local fold look like, residue by residue?
A: Foldseek's 3Di representation compresses backbone geometry into a per-residue letter drawn from a learned twenty-state alphabet. It captures the tertiary interaction pattern around each residue — which residues are packed against it in space, regardless of where they are in sequence.

Q: What do the diagnostic plots show?
A: The contact map is a binary N×N matrix image: pixel (i, j) is dark where Cα_i and Cα_j are within 8 Å and |i−j|>4. Because the |i−j|>4 filter removes local helical contacts, off-diagonal stripes parallel to the main diagonal indicate parallel β-sheets; stripes perpendicular to it indicate antiparallel β-sheets. The Ramachandran plot scatters every residue's (φ, ψ) pair against the sterically allowed regions. The PAE heatmap renders the predicted-aligned-error matrix.